Protein AF-V9PGL3-F1 (afdb_monomer_lite)

Secondary structure (DSSP, 8-state):
-EEEEEEESTTH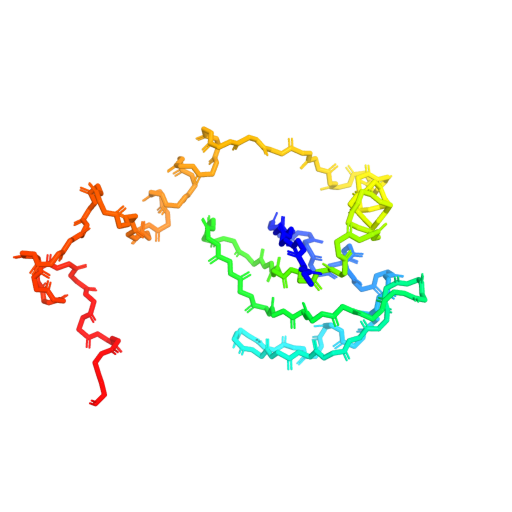HHHHHHH-GGGGGPPTT-EEEEEETTEEEEEES--SSSSSEEEEEEEGGGHHHHHHHHHHSTT-----HHHHHHHHHHTT---BTTTB-TTS-TTTTT-GGG--

Radius of gyration: 15.64 Å; chains: 1; bounding box: 37×30×43 Å

Organism: NCBI:txid1414560

InterPro domains:
  IPR006222 GCVT, N-terminal domain [PF01571] (2-116)
  IPR027266 Aminomethyltransferase superfamily [G3DSA:3.30.1360.120] (1-91)
  IPR028896 Aminomethyltransferase-like [PTHR43757] (2-115)

Foldseek 3Di:
DWDKDKQFDPCQQVLVCVQPVCSVVADAQDWDFDDRPNWTWIWHQDDQQLTTTIMIIGHPVCVVVSVVVSVVDPVDDDDDPVNSVVRNVVNLHDDEPPQDYPVADCVNSVNPVVDD

Sequence (116 aa):
DRALVALQGPRAEAVLCELWADVASMRFMDVAEADLHDVTCIISRSGYTGEDGFEISIPATSAVDVTQRLLEHPDVLAIGLGARDSLRLEAGLCLYGNDIDTGTTPVEAALEWAIQ

Structure (mmCIF, N/CA/C/O backbone):
data_AF-V9PGL3-F1
#
_entry.id   AF-V9PGL3-F1
#
loop_
_atom_site.group_PDB
_atom_site.id
_atom_site.type_symbol
_atom_site.label_atom_id
_atom_site.label_alt_id
_atom_site.label_comp_id
_atom_site.label_asym_id
_atom_site.label_entity_id
_atom_site.label_seq_id
_atom_site.pdbx_PDB_ins_code
_atom_site.Cartn_x
_atom_site.Cartn_y
_atom_site.Cartn_z
_atom_site.occupancy
_atom_site.B_iso_or_equiv
_atom_site.auth_seq_id
_atom_site.auth_comp_id
_atom_site.auth_asym_id
_atom_site.auth_atom_id
_atom_site.pdbx_PDB_model_num
ATOM 1 N N . ASP A 1 1 ? -1.780 -18.806 -1.010 1.00 88.88 1 ASP A N 1
ATOM 2 C CA . ASP A 1 1 ? -1.074 -17.797 -0.193 1.00 88.88 1 ASP A CA 1
ATOM 3 C C . ASP A 1 1 ? -0.605 -16.628 -1.041 1.00 88.88 1 ASP A C 1
ATOM 5 O O . ASP A 1 1 ? -0.254 -16.821 -2.205 1.00 88.88 1 ASP A O 1
ATOM 9 N N . ARG A 1 2 ? -0.640 -15.418 -0.477 1.00 97.38 2 ARG A N 1
ATOM 10 C CA . ARG A 1 2 ? -0.248 -14.164 -1.139 1.00 97.38 2 ARG A CA 1
ATOM 11 C C . ARG A 1 2 ? 0.638 -13.340 -0.203 1.00 97.38 2 ARG A C 1
ATOM 13 O O . ARG A 1 2 ? 0.500 -13.449 1.012 1.00 97.38 2 ARG A O 1
ATOM 20 N N . ALA A 1 3 ? 1.523 -12.532 -0.770 1.00 98.19 3 ALA A N 1
ATOM 21 C CA . ALA A 1 3 ? 2.251 -11.483 -0.066 1.00 98.19 3 ALA A CA 1
ATOM 22 C C . ALA A 1 3 ? 1.572 -10.128 -0.306 1.00 98.19 3 ALA A C 1
ATOM 24 O O . ALA A 1 3 ? 0.799 -9.985 -1.255 1.00 98.19 3 ALA A O 1
ATOM 25 N N . LEU A 1 4 ? 1.874 -9.142 0.538 1.00 98.06 4 LEU A N 1
ATOM 26 C CA . LEU A 1 4 ? 1.385 -7.775 0.393 1.00 98.06 4 LEU A CA 1
ATOM 27 C C . LEU A 1 4 ? 2.569 -6.811 0.352 1.00 98.06 4 LEU A C 1
ATOM 29 O O . LEU A 1 4 ? 3.426 -6.846 1.236 1.00 98.06 4 LEU A O 1
ATOM 33 N N . VAL A 1 5 ? 2.596 -5.958 -0.666 1.00 98.19 5 VAL A N 1
ATOM 34 C CA . VAL A 1 5 ? 3.568 -4.871 -0.820 1.00 98.19 5 VAL A CA 1
ATOM 35 C C . VAL A 1 5 ? 2.799 -3.567 -0.952 1.00 98.19 5 VAL A C 1
ATOM 37 O O . VAL A 1 5 ? 1.816 -3.509 -1.683 1.00 98.19 5 VAL A O 1
ATOM 40 N N . ALA A 1 6 ? 3.243 -2.526 -0.253 1.00 98.44 6 ALA A N 1
ATOM 41 C CA . ALA A 1 6 ? 2.675 -1.191 -0.376 1.00 98.44 6 ALA A CA 1
ATOM 42 C C . ALA A 1 6 ? 3.643 -0.295 -1.157 1.00 98.44 6 ALA A C 1
ATOM 44 O O . ALA A 1 6 ? 4.794 -0.131 -0.752 1.00 98.44 6 ALA A O 1
ATOM 45 N N . LEU A 1 7 ? 3.167 0.287 -2.257 1.00 98.50 7 LEU A N 1
ATOM 46 C CA . LEU A 1 7 ? 3.857 1.332 -3.011 1.00 98.50 7 LEU A CA 1
ATOM 47 C C . LEU A 1 7 ? 3.195 2.662 -2.655 1.00 98.50 7 LEU A C 1
ATOM 49 O O . LEU A 1 7 ? 2.023 2.860 -2.962 1.00 98.50 7 LEU A O 1
ATOM 53 N N . GLN A 1 8 ? 3.905 3.540 -1.951 1.00 98.56 8 GLN A N 1
ATOM 54 C CA . GLN A 1 8 ? 3.324 4.732 -1.327 1.00 98.56 8 GLN A CA 1
ATOM 55 C C . GLN A 1 8 ? 4.186 5.957 -1.625 1.00 98.56 8 GLN A C 1
ATOM 57 O O . GLN A 1 8 ? 5.414 5.869 -1.593 1.00 98.56 8 GLN A O 1
ATOM 62 N N . GLY A 1 9 ? 3.545 7.091 -1.891 1.00 98.25 9 GLY A N 1
ATOM 63 C CA . GLY A 1 9 ? 4.197 8.366 -2.166 1.00 98.25 9 GLY A CA 1
ATOM 64 C C . GLY A 1 9 ? 3.628 9.073 -3.400 1.00 98.25 9 GLY A C 1
ATOM 65 O O . GLY A 1 9 ? 2.961 8.456 -4.231 1.00 98.25 9 GLY A O 1
ATOM 66 N N . PRO A 1 10 ? 3.969 10.356 -3.603 1.00 97.69 10 PRO A N 1
ATOM 67 C CA . PRO A 1 10 ? 3.386 11.206 -4.652 1.00 97.69 10 PRO A CA 1
ATOM 68 C C . PRO A 1 10 ? 3.697 10.753 -6.089 1.00 97.69 10 PRO A C 1
ATOM 70 O O . PRO A 1 10 ? 3.150 11.289 -7.050 1.00 97.69 10 PRO A O 1
ATOM 73 N N . ARG A 1 11 ? 4.613 9.793 -6.254 1.00 98.25 11 ARG A N 1
ATOM 74 C CA . ARG A 1 11 ? 5.007 9.210 -7.544 1.00 98.25 11 ARG A CA 1
ATOM 75 C C . ARG A 1 11 ? 4.455 7.797 -7.752 1.00 98.25 11 ARG A C 1
ATOM 77 O O . ARG A 1 11 ? 4.654 7.248 -8.828 1.00 98.25 11 ARG A O 1
ATOM 84 N N . ALA A 1 12 ? 3.753 7.220 -6.772 1.00 98.38 12 ALA A N 1
ATOM 85 C CA . ALA A 1 12 ? 3.289 5.833 -6.812 1.00 98.38 12 ALA A CA 1
ATOM 86 C C . ALA A 1 12 ? 2.387 5.538 -8.021 1.00 98.38 12 ALA A C 1
ATOM 88 O O . ALA A 1 12 ? 2.575 4.515 -8.674 1.00 98.38 12 ALA A O 1
ATOM 89 N N . GLU A 1 13 ? 1.459 6.443 -8.361 1.00 98.31 13 GLU A N 1
ATOM 90 C CA . GLU A 1 13 ? 0.604 6.295 -9.549 1.00 98.31 13 GLU A CA 1
ATOM 91 C C . GLU A 1 13 ? 1.436 6.275 -10.831 1.00 98.31 13 GLU A C 1
ATOM 93 O O . GLU A 1 13 ? 1.250 5.391 -11.659 1.00 98.31 13 GLU A O 1
ATOM 98 N N . ALA A 1 14 ? 2.392 7.199 -10.973 1.00 97.81 14 ALA A N 1
ATOM 99 C CA . ALA A 1 14 ? 3.243 7.271 -12.157 1.00 97.81 14 ALA A CA 1
ATOM 100 C C . ALA A 1 14 ? 4.075 5.991 -12.329 1.00 97.81 14 ALA A C 1
ATOM 102 O O . ALA A 1 14 ? 4.110 5.441 -13.423 1.00 97.81 14 ALA A O 1
ATOM 103 N N . VAL A 1 15 ? 4.670 5.489 -11.242 1.00 97.88 15 VAL A N 1
ATOM 104 C CA . VAL A 1 15 ? 5.432 4.231 -11.238 1.00 97.88 15 VAL A CA 1
ATOM 105 C C . VAL A 1 15 ? 4.549 3.054 -11.644 1.00 97.88 15 VAL A C 1
ATOM 107 O O . VAL A 1 15 ? 4.919 2.265 -12.509 1.00 97.88 15 VAL A O 1
ATOM 110 N N . LEU A 1 16 ? 3.369 2.916 -11.031 1.00 96.88 16 LEU A N 1
ATOM 111 C CA . LEU A 1 16 ? 2.501 1.771 -11.294 1.00 96.88 16 LEU A CA 1
ATOM 112 C C . LEU A 1 16 ? 1.849 1.849 -12.685 1.00 96.88 16 LEU A C 1
ATOM 114 O O . LEU A 1 16 ? 1.628 0.807 -13.298 1.00 96.88 16 LEU A O 1
ATOM 118 N N . CYS A 1 17 ? 1.629 3.056 -13.223 1.00 96.62 17 CYS A N 1
ATOM 119 C CA . CYS A 1 17 ? 1.162 3.281 -14.596 1.00 96.62 17 CYS A CA 1
ATOM 120 C C . CYS A 1 17 ? 2.102 2.688 -15.650 1.00 96.62 17 CYS A C 1
ATOM 122 O O . CYS A 1 17 ? 1.630 2.270 -16.706 1.00 96.62 17 CYS A O 1
ATOM 124 N N . GLU A 1 18 ? 3.414 2.647 -15.390 1.00 95.44 18 GLU A N 1
ATOM 125 C CA . GLU A 1 18 ? 4.379 2.041 -16.318 1.00 95.44 18 GLU A CA 1
ATOM 126 C C . GLU A 1 18 ? 4.178 0.526 -16.455 1.00 95.44 18 GLU A C 1
ATOM 128 O O . GLU A 1 18 ? 4.497 -0.049 -17.495 1.00 95.44 18 GLU A O 1
ATOM 133 N N . LEU A 1 19 ? 3.613 -0.112 -15.425 1.00 93.44 19 LEU A N 1
ATOM 134 C CA . LEU A 1 19 ? 3.323 -1.546 -15.397 1.00 93.44 19 LEU A CA 1
ATOM 135 C C . LEU A 1 19 ? 1.881 -1.841 -15.826 1.00 93.44 19 LEU A C 1
ATOM 137 O O . LEU A 1 19 ? 1.625 -2.834 -16.503 1.00 93.44 19 LEU A O 1
ATOM 141 N N . TRP A 1 20 ? 0.942 -0.981 -15.428 1.00 95.69 20 TRP A N 1
ATOM 142 C CA . TRP A 1 20 ? -0.481 -1.119 -15.711 1.00 95.69 20 TRP A CA 1
ATOM 143 C C . TRP A 1 20 ? -1.164 0.254 -15.791 1.00 95.69 20 TRP A C 1
ATOM 145 O O . TRP A 1 20 ? -1.486 0.878 -14.782 1.00 95.69 20 TRP A O 1
ATOM 155 N N . ALA A 1 21 ? -1.411 0.723 -17.016 1.00 95.75 21 ALA A N 1
ATOM 156 C CA . ALA A 1 21 ? -1.886 2.083 -17.280 1.00 95.75 21 ALA A CA 1
ATOM 157 C C . ALA A 1 21 ? -3.289 2.398 -16.720 1.00 95.75 21 ALA A C 1
ATOM 159 O O . ALA A 1 21 ? -3.566 3.557 -16.407 1.00 95.75 21 ALA A O 1
ATOM 160 N N . ASP A 1 22 ? -4.172 1.402 -16.562 1.00 95.94 22 ASP A N 1
ATOM 161 C CA . ASP A 1 22 ? -5.542 1.652 -16.080 1.00 95.94 22 ASP A CA 1
ATOM 162 C C . ASP A 1 22 ? -5.582 2.067 -14.601 1.00 95.94 22 ASP A C 1
ATOM 164 O O . ASP A 1 22 ? -6.605 2.580 -14.135 1.00 95.94 22 ASP A O 1
ATOM 168 N N . VAL A 1 23 ? -4.466 1.933 -13.872 1.00 96.56 23 VAL A N 1
ATOM 169 C CA . VAL A 1 23 ? -4.336 2.396 -12.486 1.00 96.56 23 VAL A CA 1
ATOM 170 C C . VAL A 1 23 ? -4.665 3.888 -12.333 1.00 96.56 23 VAL A C 1
ATOM 172 O O . VAL A 1 23 ? -5.240 4.287 -11.322 1.00 96.56 23 VAL A O 1
ATOM 175 N N . ALA A 1 24 ? -4.407 4.705 -13.363 1.00 96.75 24 ALA A N 1
ATOM 176 C CA . ALA A 1 24 ? -4.732 6.135 -13.373 1.00 96.75 24 ALA A CA 1
ATOM 177 C C . ALA A 1 24 ? -6.243 6.420 -13.253 1.00 96.75 24 ALA A C 1
ATOM 179 O O . ALA A 1 24 ? -6.647 7.521 -12.882 1.00 96.75 24 ALA A O 1
ATOM 180 N N . SER A 1 25 ? -7.094 5.442 -13.582 1.00 97.44 25 SER A N 1
ATOM 181 C CA . SER A 1 25 ? -8.551 5.563 -13.464 1.00 97.44 25 SER A CA 1
ATOM 182 C C . SER A 1 25 ? -9.090 5.168 -12.086 1.00 97.44 25 SER A C 1
ATOM 184 O O . SER A 1 25 ? -10.237 5.490 -11.766 1.00 97.44 25 SER A O 1
ATOM 186 N N . MET A 1 26 ? -8.277 4.498 -11.260 1.00 98.38 26 MET A N 1
ATOM 187 C CA . MET A 1 26 ? -8.676 4.085 -9.919 1.00 98.38 26 MET A CA 1
ATOM 188 C C . MET A 1 26 ? -8.806 5.297 -9.007 1.00 98.38 26 MET A C 1
ATOM 190 O O . MET A 1 26 ? -7.912 6.136 -8.921 1.00 98.38 26 MET A O 1
ATOM 194 N N . ARG A 1 27 ? -9.894 5.365 -8.254 1.00 98.12 27 ARG A N 1
ATOM 195 C CA . ARG A 1 27 ? -10.091 6.333 -7.175 1.00 98.12 27 ARG A CA 1
ATOM 196 C C . ARG A 1 27 ? -9.698 5.696 -5.847 1.00 98.12 27 ARG A C 1
ATOM 198 O O . ARG A 1 27 ? -9.519 4.484 -5.755 1.00 98.12 27 ARG A O 1
ATOM 205 N N . PHE A 1 28 ? -9.571 6.518 -4.809 1.00 97.38 28 PHE A N 1
ATOM 206 C CA . PHE A 1 28 ? -9.327 6.026 -3.454 1.00 97.38 28 PHE A CA 1
ATOM 207 C C . PHE A 1 28 ? -10.343 4.936 -3.075 1.00 97.38 28 PHE A C 1
ATOM 209 O O . PHE A 1 28 ? -11.545 5.121 -3.276 1.00 97.38 28 PHE A O 1
ATOM 216 N N . MET A 1 29 ? -9.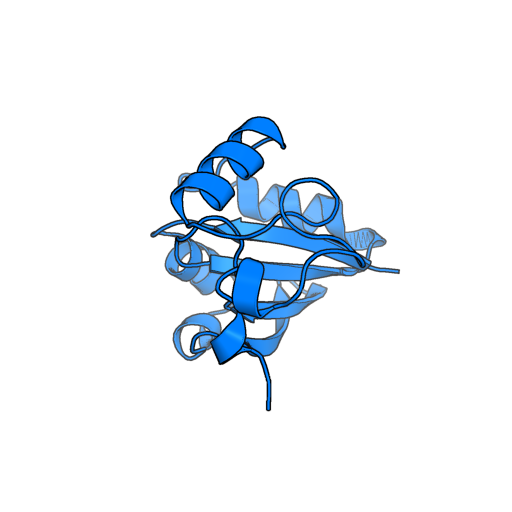842 3.823 -2.533 1.00 96.50 29 MET A N 1
ATOM 217 C CA . MET A 1 29 ? -10.587 2.607 -2.172 1.00 96.50 29 MET A CA 1
ATOM 218 C C . MET A 1 29 ? -11.155 1.778 -3.338 1.00 96.50 29 MET A C 1
ATOM 220 O O . MET A 1 29 ? -11.823 0.774 -3.082 1.00 96.50 29 MET A O 1
ATOM 224 N N . ASP A 1 30 ? -10.869 2.117 -4.600 1.00 98.56 30 ASP A N 1
ATOM 225 C CA . ASP A 1 30 ? -11.131 1.194 -5.708 1.00 98.56 30 ASP A CA 1
ATOM 226 C C . ASP A 1 30 ? -10.163 -0.008 -5.630 1.00 98.56 30 ASP A C 1
ATOM 228 O O . ASP A 1 30 ? -9.019 0.103 -5.169 1.00 98.56 30 ASP A O 1
ATOM 232 N N . VAL A 1 31 ? -10.632 -1.168 -6.099 1.00 98.50 31 VAL A N 1
ATOM 233 C CA . VAL A 1 31 ? -9.876 -2.426 -6.158 1.00 98.50 31 VAL A CA 1
ATOM 234 C C . VAL A 1 31 ? -9.994 -3.009 -7.558 1.00 98.50 31 VAL A C 1
ATOM 236 O O . VAL A 1 31 ? -11.086 -3.036 -8.127 1.00 98.50 31 VAL A O 1
AT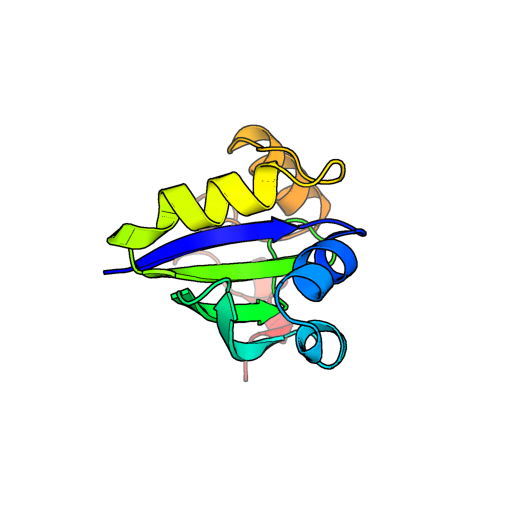OM 239 N N . ALA A 1 32 ? -8.886 -3.506 -8.095 1.00 98.31 32 ALA A N 1
ATOM 240 C CA . ALA A 1 32 ? -8.833 -4.154 -9.394 1.00 98.31 32 ALA A CA 1
ATOM 241 C C . ALA A 1 32 ? -7.947 -5.402 -9.355 1.00 98.31 32 ALA A C 1
ATOM 243 O O . ALA A 1 32 ? -6.981 -5.480 -8.597 1.00 98.31 32 ALA A O 1
ATOM 244 N N . GLU A 1 33 ? -8.278 -6.374 -10.198 1.00 98.25 33 GLU A N 1
ATOM 245 C CA . GLU A 1 33 ? -7.364 -7.452 -10.561 1.00 98.25 33 GLU A CA 1
ATOM 246 C C . GLU A 1 33 ? -6.662 -7.058 -11.862 1.00 98.25 33 GLU A C 1
ATOM 248 O O . GLU A 1 33 ? -7.322 -6.648 -12.818 1.00 98.25 33 GLU A O 1
ATOM 253 N N . ALA A 1 34 ? -5.334 -7.136 -11.880 1.00 96.88 34 ALA A N 1
ATOM 254 C CA . ALA A 1 34 ? -4.522 -6.748 -13.026 1.00 96.88 34 ALA A CA 1
ATOM 255 C C . ALA A 1 34 ? -3.230 -7.564 -13.089 1.00 96.88 34 ALA A C 1
ATOM 257 O O . ALA A 1 34 ? -2.680 -7.967 -12.060 1.00 96.88 34 ALA A O 1
ATOM 258 N N . ASP A 1 35 ? -2.723 -7.771 -14.300 1.00 96.19 35 ASP A N 1
ATOM 259 C CA . ASP A 1 35 ? -1.455 -8.458 -14.514 1.00 96.19 35 ASP A CA 1
ATOM 260 C C . ASP A 1 35 ? -0.295 -7.459 -14.472 1.00 96.19 35 ASP A C 1
ATOM 262 O O . ASP A 1 35 ? -0.200 -6.554 -15.299 1.00 96.19 35 ASP A O 1
ATOM 266 N N . LEU A 1 36 ? 0.622 -7.654 -13.523 1.00 94.88 36 LEU A N 1
ATOM 267 C CA . LEU A 1 36 ? 1.906 -6.955 -13.484 1.00 94.88 36 LEU A CA 1
ATOM 268 C C . LEU A 1 36 ? 2.970 -7.892 -14.061 1.00 94.88 36 LEU A C 1
ATOM 270 O O . LEU A 1 36 ? 3.428 -8.798 -13.367 1.00 94.88 36 LEU A O 1
ATOM 274 N N . HIS A 1 37 ? 3.337 -7.699 -15.333 1.00 84.38 37 HIS A N 1
ATOM 275 C CA . HIS A 1 37 ? 4.280 -8.566 -16.062 1.00 84.38 37 HIS A CA 1
ATOM 276 C C . HIS A 1 37 ? 3.951 -10.065 -15.920 1.00 84.38 37 HIS A C 1
ATOM 278 O O . HIS A 1 37 ? 4.733 -10.833 -15.361 1.00 84.38 37 HIS A O 1
ATOM 284 N N . ASP A 1 38 ? 2.766 -10.459 -16.396 1.00 91.88 38 ASP A N 1
ATOM 285 C CA . ASP A 1 38 ? 2.238 -11.836 -16.374 1.00 91.88 38 ASP A CA 1
ATOM 286 C C . ASP A 1 38 ? 1.914 -12.402 -14.975 1.00 91.88 38 ASP A C 1
ATOM 288 O O . ASP A 1 38 ? 1.614 -13.589 -14.826 1.00 91.88 38 ASP A O 1
ATOM 292 N N . VAL A 1 39 ? 1.948 -11.567 -13.930 1.00 97.38 39 VAL A N 1
ATOM 293 C CA . VAL A 1 39 ? 1.559 -11.951 -12.568 1.00 97.38 39 VAL A CA 1
ATOM 294 C C . VAL A 1 39 ? 0.245 -11.281 -12.186 1.00 97.38 39 VAL A C 1
ATOM 296 O O . VAL A 1 39 ? 0.212 -10.083 -11.905 1.00 97.38 39 VAL A O 1
ATOM 299 N N . THR A 1 40 ? -0.818 -12.076 -12.074 1.00 97.88 40 THR A N 1
ATOM 300 C CA . THR A 1 40 ? -2.138 -11.603 -11.640 1.00 97.88 40 THR A CA 1
ATOM 301 C C . THR A 1 40 ? -2.123 -11.146 -10.177 1.00 97.88 40 THR A C 1
ATOM 303 O O . THR A 1 40 ? -2.043 -11.934 -9.216 1.00 97.88 40 THR A O 1
ATOM 306 N N . CYS A 1 41 ? -2.195 -9.831 -10.007 1.00 98.31 41 CYS A N 1
ATOM 307 C CA . CYS A 1 41 ? -2.181 -9.120 -8.740 1.00 98.31 41 CYS A CA 1
ATOM 308 C C . CYS A 1 41 ? -3.569 -8.558 -8.420 1.00 98.31 41 CYS A C 1
ATOM 310 O O . CYS A 1 41 ? -4.355 -8.263 -9.314 1.00 98.31 41 CYS A O 1
ATOM 312 N N . ILE A 1 42 ? -3.853 -8.388 -7.129 1.00 98.50 42 ILE A N 1
ATOM 313 C CA . ILE A 1 42 ? -5.005 -7.601 -6.676 1.00 98.50 42 ILE A CA 1
ATOM 314 C C . ILE A 1 42 ? -4.431 -6.291 -6.163 1.00 98.50 42 ILE A C 1
ATOM 316 O O . ILE A 1 42 ? -3.575 -6.308 -5.278 1.00 98.50 42 ILE A O 1
ATOM 320 N N . ILE A 1 43 ? -4.872 -5.185 -6.743 1.00 98.56 43 ILE A N 1
ATOM 321 C CA . ILE A 1 43 ? -4.358 -3.845 -6.490 1.00 98.56 43 ILE A CA 1
ATOM 322 C C . ILE A 1 43 ? -5.492 -3.024 -5.890 1.00 98.56 43 ILE A C 1
ATOM 324 O O . ILE A 1 43 ? -6.580 -2.963 -6.463 1.00 98.56 43 ILE A O 1
ATOM 328 N N . SER A 1 44 ? -5.246 -2.380 -4.754 1.00 98.56 44 SER A N 1
ATOM 329 C CA . SER A 1 44 ? -6.152 -1.392 -4.168 1.00 98.56 44 SER A CA 1
ATOM 330 C C . SER A 1 44 ? -5.467 -0.037 -4.087 1.00 98.56 44 SER A C 1
ATOM 332 O O . SER A 1 44 ? -4.300 0.035 -3.707 1.00 98.56 44 SER A O 1
ATOM 334 N N . ARG A 1 45 ? -6.182 1.048 -4.415 1.00 98.62 45 ARG A N 1
ATOM 335 C CA . ARG A 1 45 ? -5.689 2.418 -4.185 1.00 98.62 45 ARG A CA 1
ATOM 336 C C . ARG A 1 45 ? -5.970 2.808 -2.735 1.00 98.62 45 ARG A C 1
ATOM 338 O O . ARG A 1 45 ? -6.957 3.476 -2.425 1.00 98.62 45 ARG A O 1
ATOM 345 N N . SER A 1 46 ? -5.137 2.277 -1.851 1.00 97.94 46 SER A N 1
ATOM 346 C CA . SER A 1 46 ? -5.183 2.426 -0.398 1.00 97.94 46 SER A CA 1
ATOM 347 C C . SER A 1 46 ? -3.769 2.583 0.159 1.00 97.94 46 SER A C 1
ATOM 349 O O . SER A 1 46 ? -2.766 2.383 -0.536 1.00 97.94 46 SER A O 1
ATOM 351 N N . GLY A 1 47 ? -3.676 2.965 1.430 1.00 96.81 47 GLY A N 1
ATOM 352 C CA . GLY A 1 47 ? -2.390 3.283 2.016 1.00 96.81 47 GLY A CA 1
ATOM 353 C C . GLY A 1 47 ? -2.394 3.453 3.522 1.00 96.81 47 GLY A C 1
ATOM 354 O O . GLY A 1 47 ? -3.441 3.533 4.162 1.00 96.81 47 GLY A O 1
ATOM 355 N N . TYR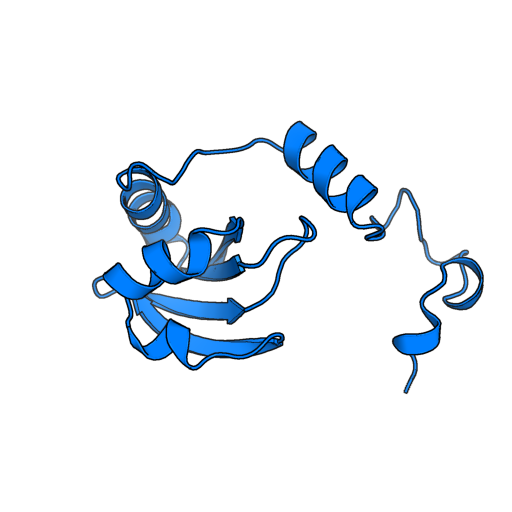 A 1 48 ? -1.185 3.510 4.079 1.00 97.62 48 TYR A N 1
ATOM 356 C CA . TYR A 1 48 ? -0.959 3.657 5.519 1.00 97.62 48 TYR A CA 1
ATOM 357 C C . TYR A 1 48 ? 0.164 4.655 5.834 1.00 97.62 48 TYR A C 1
ATOM 359 O O . TYR A 1 48 ? 0.854 4.528 6.840 1.00 97.62 48 TYR A O 1
ATOM 367 N N . THR A 1 49 ? 0.388 5.625 4.945 1.00 98.00 49 THR A N 1
ATOM 368 C CA . THR A 1 49 ? 1.424 6.662 5.102 1.00 98.00 49 THR A CA 1
ATOM 369 C C . THR A 1 49 ? 0.882 8.088 5.028 1.00 98.00 49 THR A C 1
ATOM 371 O O . THR A 1 49 ? 1.653 9.020 5.204 1.00 98.00 49 THR A O 1
ATOM 374 N N . GLY A 1 50 ? -0.411 8.272 4.734 1.00 96.00 50 GLY A N 1
ATOM 375 C CA . GLY A 1 50 ? -1.012 9.589 4.469 1.00 96.00 50 GLY A CA 1
ATOM 376 C C . GLY A 1 50 ? -0.760 10.137 3.059 1.00 96.00 50 GLY A C 1
ATOM 377 O O . GLY A 1 50 ? -1.346 11.149 2.688 1.00 96.00 50 GLY A O 1
ATOM 378 N N . GLU A 1 51 ? 0.062 9.452 2.268 1.00 97.81 51 GLU A N 1
ATOM 379 C CA . GLU A 1 51 ? 0.308 9.761 0.860 1.00 97.81 51 GLU A CA 1
ATOM 380 C C . GLU A 1 51 ? -0.623 8.946 -0.047 1.00 97.81 51 GLU A C 1
ATOM 382 O O . GLU A 1 51 ? -1.222 7.955 0.379 1.00 97.81 51 GLU A O 1
ATOM 387 N N . ASP A 1 52 ? -0.708 9.334 -1.321 1.00 98.06 52 ASP A N 1
ATOM 388 C CA . ASP A 1 52 ? -1.295 8.470 -2.347 1.00 98.06 52 ASP A CA 1
ATOM 389 C C . ASP A 1 52 ? -0.472 7.183 -2.518 1.00 98.06 52 ASP A C 1
ATOM 391 O O . ASP A 1 52 ? 0.725 7.125 -2.209 1.00 98.06 52 ASP A O 1
ATOM 395 N N . GLY A 1 53 ? -1.113 6.136 -3.025 1.00 98.25 53 GLY A N 1
ATOM 396 C CA . GLY A 1 53 ? -0.449 4.867 -3.240 1.00 98.25 53 GLY A CA 1
ATOM 397 C C . GLY A 1 53 ? -1.384 3.681 -3.361 1.00 98.25 53 GLY A C 1
ATOM 398 O O . GLY A 1 53 ? -2.609 3.801 -3.423 1.00 98.25 53 GLY A O 1
ATOM 399 N N . PHE A 1 54 ? -0.748 2.515 -3.416 1.00 98.69 54 PHE A N 1
ATOM 400 C CA . PHE A 1 54 ? -1.396 1.248 -3.685 1.00 98.69 54 PHE A CA 1
ATOM 401 C C . PHE A 1 54 ? -0.903 0.158 -2.747 1.00 98.69 54 PHE A C 1
ATOM 403 O O . PHE A 1 54 ? 0.286 0.088 -2.415 1.00 98.69 54 PHE A O 1
ATOM 410 N N . GLU A 1 55 ? -1.810 -0.741 -2.387 1.00 98.56 55 GLU A N 1
ATOM 411 C CA . GLU A 1 55 ? -1.475 -2.034 -1.813 1.00 98.56 55 GLU A CA 1
ATOM 412 C C . GLU A 1 55 ? -1.637 -3.107 -2.890 1.00 98.56 55 GLU A C 1
ATOM 414 O O . GLU A 1 55 ? -2.663 -3.207 -3.563 1.00 98.56 55 GLU A O 1
ATOM 419 N N . ILE A 1 56 ? -0.584 -3.896 -3.078 1.00 98.50 56 ILE A N 1
ATOM 420 C CA . ILE A 1 56 ? -0.461 -4.881 -4.146 1.00 98.50 56 ILE A CA 1
ATOM 421 C C . ILE A 1 56 ? -0.378 -6.249 -3.482 1.00 98.50 56 ILE A C 1
ATOM 423 O O . ILE A 1 56 ? 0.634 -6.625 -2.883 1.00 98.50 56 ILE A O 1
ATOM 427 N N . SER A 1 57 ? -1.468 -7.002 -3.568 1.00 98.56 57 SER A N 1
ATOM 428 C CA . SER A 1 57 ? -1.496 -8.401 -3.173 1.00 98.56 57 SER A CA 1
ATOM 429 C C . SER A 1 57 ? -0.928 -9.239 -4.312 1.00 98.56 57 SER A C 1
ATOM 431 O O . SER A 1 57 ? -1.471 -9.220 -5.417 1.00 98.56 57 SER A O 1
ATOM 433 N N . ILE A 1 58 ? 0.123 -10.012 -4.049 1.00 98.56 58 ILE A N 1
ATOM 434 C CA . ILE A 1 58 ? 0.915 -10.732 -5.060 1.00 98.56 58 ILE A CA 1
ATOM 435 C C . ILE A 1 58 ? 0.906 -12.230 -4.723 1.00 98.56 58 ILE A C 1
ATOM 437 O O . ILE A 1 58 ? 1.043 -12.573 -3.545 1.00 98.56 58 ILE A O 1
ATOM 441 N N . PRO A 1 59 ? 0.776 -13.161 -5.691 1.00 98.38 59 PRO A N 1
ATOM 442 C CA . PRO A 1 59 ? 1.003 -14.581 -5.428 1.00 98.38 59 PRO A CA 1
ATOM 443 C C . PRO A 1 59 ? 2.360 -14.790 -4.745 1.00 98.38 59 PRO A C 1
ATOM 445 O O . PRO A 1 59 ? 3.369 -14.253 -5.197 1.00 98.38 59 PRO A O 1
ATOM 448 N N . ALA A 1 60 ? 2.407 -15.558 -3.652 1.00 98.00 60 ALA A N 1
ATOM 449 C CA . ALA A 1 60 ? 3.611 -15.639 -2.814 1.00 98.00 60 ALA A CA 1
ATOM 450 C C . ALA A 1 60 ? 4.871 -16.082 -3.588 1.00 98.00 60 ALA A C 1
ATOM 452 O O . ALA A 1 60 ? 5.970 -15.614 -3.303 1.00 98.00 60 ALA A O 1
ATOM 453 N N . THR A 1 61 ? 4.706 -16.929 -4.609 1.00 97.81 61 THR A N 1
ATOM 454 C CA . THR A 1 61 ? 5.783 -17.406 -5.493 1.00 97.81 61 THR A CA 1
ATOM 455 C C . THR A 1 61 ? 6.411 -16.311 -6.356 1.00 97.81 61 THR A C 1
ATOM 457 O O . THR A 1 61 ? 7.546 -16.472 -6.789 1.00 97.81 61 THR A O 1
ATOM 460 N N . SER A 1 62 ? 5.694 -15.211 -6.589 1.00 97.94 62 SER A N 1
ATOM 461 C CA . SER A 1 62 ? 6.115 -14.098 -7.449 1.00 97.94 62 SER A CA 1
ATOM 462 C C . SER A 1 62 ? 6.412 -12.819 -6.660 1.00 97.94 62 SER A C 1
ATOM 464 O O . SER A 1 62 ? 6.798 -11.812 -7.243 1.00 97.94 62 SER A O 1
ATOM 466 N N . ALA A 1 63 ? 6.249 -12.841 -5.332 1.00 97.38 63 ALA A N 1
ATOM 467 C CA . ALA A 1 63 ? 6.365 -11.658 -4.482 1.00 97.38 63 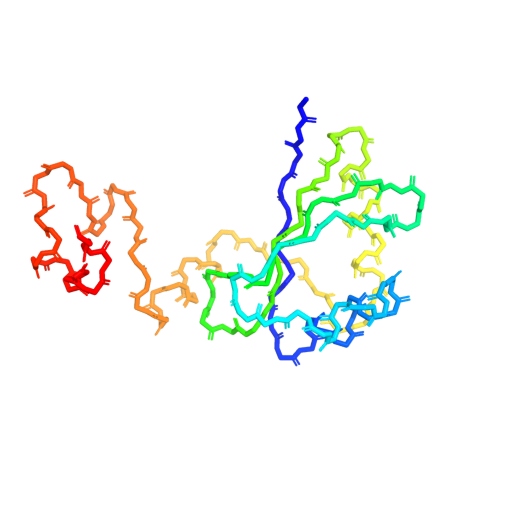ALA A CA 1
ATOM 468 C C . ALA A 1 63 ? 7.737 -10.977 -4.584 1.00 97.38 63 ALA A C 1
ATOM 470 O O . ALA A 1 63 ? 7.807 -9.762 -4.747 1.00 97.38 63 ALA A O 1
ATOM 471 N N . VAL A 1 64 ? 8.822 -11.755 -4.521 1.00 97.25 64 VAL A N 1
ATOM 472 C CA . VAL A 1 64 ? 10.192 -11.222 -4.611 1.00 97.25 64 VAL A CA 1
ATOM 473 C C . VAL A 1 64 ? 10.439 -10.582 -5.975 1.00 97.25 64 VAL A C 1
ATOM 475 O O . VAL A 1 64 ? 10.917 -9.455 -6.029 1.00 97.25 64 VAL A O 1
ATOM 478 N N . ASP A 1 65 ? 10.058 -11.270 -7.049 1.00 96.50 65 ASP A N 1
ATOM 479 C CA . ASP A 1 65 ? 10.266 -10.829 -8.431 1.00 96.50 65 ASP A CA 1
ATOM 480 C C . ASP A 1 65 ? 9.509 -9.523 -8.732 1.00 96.50 65 ASP A C 1
ATOM 482 O O . ASP A 1 65 ? 10.108 -8.537 -9.158 1.00 96.50 65 ASP A O 1
ATOM 486 N N . VAL A 1 66 ? 8.214 -9.460 -8.400 1.00 96.44 66 VAL A N 1
ATOM 487 C CA . VAL A 1 66 ? 7.402 -8.239 -8.571 1.00 96.44 66 VAL A CA 1
ATOM 488 C C . VAL A 1 66 ? 7.947 -7.080 -7.726 1.00 96.44 66 VAL A C 1
ATOM 490 O O . VAL A 1 66 ? 8.033 -5.954 -8.210 1.00 96.44 66 VAL A O 1
ATOM 493 N N . THR A 1 67 ? 8.367 -7.340 -6.483 1.00 97.25 67 THR A N 1
ATOM 494 C CA . THR A 1 67 ? 8.928 -6.294 -5.607 1.00 97.25 67 THR A CA 1
ATOM 495 C C . THR A 1 67 ? 10.258 -5.762 -6.138 1.00 97.25 67 THR A C 1
ATOM 497 O O . THR A 1 67 ? 10.499 -4.559 -6.094 1.00 97.25 67 THR A O 1
ATOM 500 N N . GLN A 1 68 ? 11.127 -6.640 -6.643 1.00 96.75 68 GLN A N 1
ATOM 501 C CA . GLN A 1 68 ? 12.412 -6.239 -7.215 1.00 96.75 68 GLN A CA 1
ATOM 502 C C . GLN A 1 68 ? 12.226 -5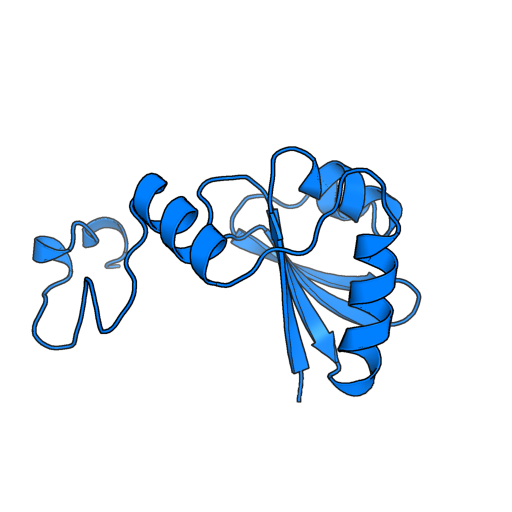.364 -8.452 1.00 96.75 68 GLN A C 1
ATOM 504 O O . GLN A 1 68 ? 12.884 -4.334 -8.536 1.00 96.75 68 GLN A O 1
ATOM 509 N N . ARG A 1 69 ? 11.278 -5.694 -9.338 1.00 94.38 69 ARG A N 1
ATOM 510 C CA . ARG A 1 69 ? 10.947 -4.842 -10.493 1.00 94.38 69 ARG A CA 1
ATOM 511 C C . ARG A 1 69 ? 10.476 -3.450 -10.085 1.00 94.38 69 ARG A C 1
ATOM 513 O O . ARG A 1 69 ? 10.905 -2.466 -10.670 1.00 94.38 69 ARG A O 1
ATOM 520 N N . LEU A 1 70 ? 9.642 -3.343 -9.049 1.00 96.38 70 LEU A N 1
ATOM 521 C CA . LEU A 1 70 ? 9.247 -2.032 -8.520 1.00 96.38 70 LEU A CA 1
ATOM 522 C C . LEU A 1 70 ? 10.463 -1.234 -8.024 1.00 96.38 70 LEU A C 1
ATOM 524 O O . LEU A 1 70 ? 10.550 -0.038 -8.273 1.00 96.38 70 LEU A O 1
ATOM 528 N N . LEU A 1 71 ? 11.415 -1.896 -7.359 1.00 97.50 71 LEU A N 1
ATOM 529 C CA . LEU A 1 71 ? 12.644 -1.277 -6.848 1.00 97.50 71 LEU A CA 1
ATOM 530 C C . LEU A 1 71 ? 13.656 -0.888 -7.940 1.00 97.50 71 LEU A C 1
ATOM 532 O O . LEU A 1 71 ? 14.602 -0.162 -7.642 1.00 97.50 71 LEU A O 1
ATOM 536 N N . GLU A 1 72 ? 13.493 -1.355 -9.180 1.00 96.38 72 GLU A N 1
ATOM 537 C CA . GLU A 1 72 ? 14.324 -0.921 -10.312 1.00 96.38 72 GLU A CA 1
ATOM 538 C C . GLU A 1 72 ? 13.972 0.502 -10.772 1.00 96.38 72 GLU A C 1
ATOM 540 O O . GLU A 1 72 ? 14.804 1.174 -11.388 1.00 96.38 72 GLU A O 1
ATOM 545 N N . HIS A 1 73 ? 12.767 0.989 -10.455 1.00 97.56 73 HIS A N 1
ATOM 546 C CA . HIS A 1 73 ? 12.348 2.339 -10.807 1.00 97.56 73 HIS A CA 1
ATOM 547 C C . HIS A 1 73 ? 13.050 3.386 -9.910 1.00 97.56 73 HIS A C 1
ATOM 549 O O . HIS A 1 73 ? 13.016 3.266 -8.684 1.00 97.56 73 HIS A O 1
ATOM 555 N N . PRO A 1 74 ? 13.641 4.465 -10.469 1.00 97.69 74 PRO A N 1
ATOM 556 C CA . PRO A 1 74 ? 14.468 5.421 -9.715 1.00 97.69 74 PRO A CA 1
ATOM 557 C C . PRO A 1 74 ? 13.723 6.195 -8.614 1.00 97.69 74 PRO A C 1
ATOM 559 O O . PRO A 1 74 ? 14.350 6.643 -7.656 1.00 97.69 74 PRO A O 1
ATOM 562 N N . ASP A 1 75 ? 12.402 6.348 -8.739 1.00 97.81 75 ASP A N 1
ATOM 563 C CA . ASP A 1 75 ? 11.544 6.985 -7.723 1.00 97.81 75 ASP A CA 1
ATOM 564 C C . ASP A 1 75 ? 11.145 6.034 -6.567 1.00 97.81 75 ASP A C 1
ATOM 566 O O . ASP A 1 75 ? 10.400 6.442 -5.676 1.00 97.81 75 ASP A O 1
ATOM 570 N N . VAL A 1 76 ? 11.593 4.770 -6.564 1.00 98.31 76 VAL A N 1
ATOM 571 C CA . VAL A 1 76 ? 11.176 3.757 -5.580 1.00 98.31 76 VAL A CA 1
ATOM 572 C C . VAL A 1 76 ? 12.339 3.360 -4.680 1.00 98.31 76 VAL A C 1
ATOM 574 O O . VAL A 1 76 ? 13.425 3.010 -5.132 1.00 98.31 76 VAL A O 1
ATOM 577 N N . LEU A 1 77 ? 12.093 3.365 -3.369 1.00 98.00 77 LEU A N 1
ATOM 578 C CA . LEU A 1 77 ? 13.037 2.902 -2.356 1.00 98.00 77 LEU A CA 1
ATOM 579 C C . LEU A 1 77 ? 12.337 1.964 -1.374 1.00 98.00 77 LEU A C 1
ATOM 581 O O . LEU A 1 77 ? 11.180 2.170 -1.008 1.00 98.00 77 LEU A O 1
ATOM 585 N N . ALA A 1 78 ? 13.062 0.950 -0.902 1.00 97.88 78 ALA A N 1
ATOM 586 C CA . ALA A 1 78 ? 12.579 0.090 0.169 1.00 97.88 78 ALA A CA 1
ATOM 587 C C . ALA A 1 78 ? 12.622 0.837 1.509 1.00 97.88 78 ALA A C 1
ATOM 589 O O . ALA A 1 78 ? 13.651 1.409 1.878 1.00 97.88 78 ALA A O 1
ATOM 590 N N . ILE A 1 79 ? 11.528 0.773 2.269 1.00 97.25 79 ILE A N 1
ATOM 591 C CA . ILE A 1 79 ? 11.450 1.322 3.625 1.00 97.25 79 ILE A CA 1
ATOM 592 C C . ILE A 1 79 ? 11.165 0.222 4.648 1.00 97.25 79 ILE A C 1
ATOM 594 O O . ILE A 1 79 ? 10.509 -0.778 4.359 1.00 97.25 79 ILE A O 1
ATOM 598 N N . GLY A 1 80 ? 11.678 0.411 5.862 1.00 97.19 80 GLY A N 1
ATOM 599 C CA . GLY A 1 80 ? 11.432 -0.483 6.990 1.00 97.19 80 GLY A CA 1
ATOM 600 C C . GLY A 1 80 ? 10.246 -0.051 7.855 1.00 97.19 80 GLY A C 1
ATOM 601 O O . GLY A 1 80 ? 9.625 0.992 7.647 1.00 97.19 80 GLY A O 1
ATOM 602 N N . LEU A 1 81 ? 9.986 -0.836 8.902 1.00 97.38 81 LEU A N 1
ATOM 603 C CA . LEU A 1 81 ? 8.872 -0.607 9.828 1.00 97.38 81 LEU A CA 1
ATOM 604 C C . LEU A 1 81 ? 8.974 0.713 10.607 1.00 97.38 81 LEU A C 1
ATOM 606 O O . LEU A 1 81 ? 7.947 1.314 10.888 1.00 97.38 81 LEU A O 1
ATOM 610 N N . GLY A 1 82 ? 10.185 1.193 10.913 1.00 97.88 82 GLY A N 1
ATOM 611 C CA . GLY A 1 82 ? 10.361 2.465 11.627 1.00 97.88 82 GLY A CA 1
ATOM 612 C C . GLY A 1 82 ? 9.860 3.675 10.832 1.00 97.88 82 GLY A C 1
ATOM 613 O O . GLY A 1 82 ? 9.180 4.533 11.380 1.00 97.88 82 GLY A O 1
ATOM 614 N N . ALA A 1 83 ? 10.128 3.712 9.522 1.00 97.56 83 ALA A N 1
ATOM 615 C CA . ALA A 1 83 ? 9.601 4.762 8.650 1.00 97.56 83 ALA A CA 1
ATOM 616 C C . ALA A 1 83 ? 8.073 4.664 8.524 1.00 97.56 83 ALA A C 1
ATOM 618 O O . ALA A 1 83 ? 7.383 5.674 8.624 1.00 97.56 83 ALA A O 1
ATOM 619 N N . ARG A 1 84 ? 7.540 3.442 8.376 1.00 98.00 84 ARG A N 1
ATOM 620 C CA . ARG A 1 84 ? 6.090 3.201 8.343 1.00 98.00 84 ARG A CA 1
ATOM 621 C C . ARG A 1 84 ? 5.396 3.702 9.613 1.00 98.00 84 ARG A C 1
ATOM 623 O O . ARG A 1 84 ? 4.350 4.330 9.504 1.00 98.00 84 ARG A O 1
ATOM 630 N N . ASP A 1 85 ? 5.954 3.421 10.791 1.00 98.00 85 ASP A N 1
ATOM 631 C CA . ASP A 1 85 ? 5.363 3.847 12.066 1.00 98.00 85 ASP A CA 1
ATOM 632 C C . ASP A 1 85 ? 5.381 5.373 12.238 1.00 98.00 85 ASP A C 1
ATOM 634 O O . ASP A 1 85 ? 4.410 5.940 12.729 1.00 98.00 85 ASP A O 1
ATOM 638 N N . SER A 1 86 ? 6.426 6.052 11.753 1.00 97.81 86 SER A N 1
ATOM 639 C CA . SER A 1 86 ? 6.459 7.520 11.725 1.00 97.81 86 SER A CA 1
ATOM 640 C C . SER A 1 86 ? 5.372 8.090 10.807 1.00 97.81 86 SER A C 1
ATOM 642 O O . SER A 1 86 ? 4.566 8.907 11.240 1.00 97.81 86 SER A O 1
ATOM 644 N N . LEU A 1 87 ? 5.303 7.618 9.558 1.00 98.19 87 LEU A N 1
ATOM 645 C CA . LEU A 1 87 ? 4.392 8.163 8.544 1.00 98.19 87 LEU A CA 1
ATOM 646 C C . LEU A 1 87 ? 2.918 7.948 8.903 1.00 98.19 87 LEU A C 1
ATOM 648 O O . LEU A 1 87 ? 2.104 8.859 8.785 1.00 98.19 87 LEU A O 1
ATOM 652 N N . ARG A 1 88 ? 2.556 6.751 9.382 1.00 98.06 88 ARG A N 1
ATOM 653 C CA . ARG A 1 88 ? 1.172 6.470 9.797 1.00 98.06 88 ARG A CA 1
ATOM 654 C C . ARG A 1 88 ? 0.744 7.349 10.971 1.00 98.06 88 ARG A C 1
ATOM 656 O O . ARG A 1 88 ? -0.417 7.740 11.039 1.00 98.06 88 ARG A O 1
ATOM 663 N N . LEU A 1 89 ? 1.670 7.646 11.888 1.00 97.38 89 LEU A N 1
ATOM 664 C CA . LEU A 1 89 ? 1.407 8.491 13.048 1.00 97.38 89 LEU A CA 1
ATOM 665 C C . LEU A 1 89 ? 1.200 9.946 12.615 1.00 97.38 89 LEU A C 1
ATOM 667 O O . LEU A 1 89 ? 0.243 10.577 13.053 1.00 97.38 89 LEU A O 1
ATOM 671 N N . GLU A 1 90 ? 2.045 10.454 11.715 1.00 97.75 90 GLU A N 1
ATOM 672 C CA . GLU A 1 90 ? 1.888 11.783 11.105 1.00 97.75 90 GLU A CA 1
ATOM 673 C C . GLU A 1 90 ? 0.562 11.911 10.337 1.00 97.75 90 GLU A C 1
ATOM 675 O O . GLU A 1 90 ? -0.083 12.957 10.388 1.00 97.75 90 GLU A O 1
ATOM 680 N N . ALA A 1 91 ? 0.116 10.829 9.694 1.00 97.06 91 ALA A N 1
ATOM 681 C CA . ALA A 1 91 ? -1.170 10.744 9.005 1.00 97.06 91 ALA A CA 1
ATOM 682 C C . ALA A 1 91 ? -2.386 10.564 9.940 1.00 97.06 91 ALA A C 1
ATOM 684 O O . ALA A 1 91 ? -3.522 10.565 9.466 1.00 97.06 91 ALA A O 1
ATOM 685 N N . GLY A 1 92 ? -2.178 10.384 11.250 1.00 95.88 92 GLY A N 1
ATOM 686 C CA . GLY A 1 92 ? -3.253 10.166 12.223 1.00 95.88 92 GLY A CA 1
ATOM 687 C C . GLY A 1 92 ? -3.928 8.791 12.129 1.00 95.88 92 GLY A C 1
ATOM 688 O O . GLY A 1 92 ? -5.081 8.646 12.529 1.00 95.88 92 GLY A O 1
ATOM 689 N N . LEU A 1 93 ? -3.239 7.780 11.591 1.00 96.69 93 LEU A N 1
ATOM 690 C CA . LEU A 1 93 ? -3.777 6.431 11.419 1.00 96.69 93 LEU A CA 1
ATOM 691 C C . LEU A 1 93 ? -3.481 5.551 12.643 1.00 96.69 93 LEU A C 1
ATOM 693 O O . LEU A 1 93 ? -2.332 5.398 13.073 1.00 96.69 93 LEU A O 1
ATOM 697 N N . CYS A 1 94 ? -4.531 4.926 13.178 1.00 97.06 94 CYS A N 1
ATOM 698 C CA . CYS A 1 94 ? -4.445 4.064 14.356 1.00 97.06 94 CYS A CA 1
ATOM 699 C C . CYS A 1 94 ? -3.710 2.753 14.064 1.00 97.06 94 CYS A C 1
ATOM 701 O O . CYS A 1 94 ? -3.961 2.100 13.047 1.00 97.06 94 CYS A O 1
ATOM 703 N N . LEU A 1 95 ? -2.872 2.322 15.004 1.00 97.31 95 LEU A N 1
ATOM 704 C CA . LEU A 1 95 ? -2.244 1.009 15.068 1.00 97.31 95 LEU A CA 1
ATOM 705 C C . LEU A 1 95 ? -2.889 0.191 16.193 1.00 97.31 95 LEU A C 1
ATOM 707 O O . LEU A 1 95 ? -2.809 0.543 17.371 1.00 97.31 95 LEU A O 1
ATOM 711 N N . TYR A 1 96 ? -3.518 -0.927 15.833 1.00 96.88 96 TYR A N 1
ATOM 712 C CA . TYR A 1 96 ? -4.134 -1.824 16.810 1.00 96.88 96 TYR A CA 1
ATOM 713 C C . TYR A 1 96 ? -3.094 -2.404 17.782 1.00 96.88 96 TYR A C 1
ATOM 715 O O . TYR A 1 96 ? -2.019 -2.835 17.367 1.00 96.88 96 TYR A O 1
ATOM 723 N N . GLY A 1 97 ? -3.435 -2.441 19.069 1.00 97.00 97 GLY A N 1
ATOM 724 C CA . GLY A 1 97 ? -2.557 -2.837 20.171 1.00 97.00 97 GLY A CA 1
ATOM 725 C C . GLY A 1 97 ? -1.714 -1.692 20.743 1.00 97.00 97 GLY A C 1
ATOM 726 O O . GLY A 1 97 ? -1.203 -1.835 21.852 1.00 97.00 97 GLY A O 1
ATOM 727 N N . ASN A 1 98 ? -1.609 -0.565 20.029 1.00 95.88 98 ASN A N 1
ATOM 728 C CA . ASN A 1 98 ? -0.931 0.643 20.500 1.00 95.88 98 ASN A CA 1
ATOM 729 C C . ASN A 1 98 ? -1.928 1.776 20.766 1.00 95.88 98 ASN A C 1
ATOM 731 O O . ASN A 1 98 ? -1.967 2.293 21.878 1.00 95.88 98 ASN A O 1
ATOM 735 N N . ASP A 1 99 ? -2.719 2.149 19.757 1.00 96.81 99 ASP A N 1
ATOM 736 C CA . ASP A 1 99 ? -3.643 3.291 19.840 1.00 96.81 99 ASP A CA 1
ATOM 737 C C . ASP A 1 99 ? -5.089 2.859 20.090 1.00 96.81 99 ASP A C 1
ATOM 739 O O . ASP A 1 99 ? -5.872 3.612 20.658 1.00 96.81 99 ASP A O 1
ATOM 743 N N . ILE A 1 100 ? -5.447 1.656 19.634 1.00 97.56 100 ILE A N 1
ATOM 744 C CA . ILE A 1 100 ? -6.788 1.085 19.776 1.00 97.56 100 ILE A CA 1
ATOM 745 C C . ILE A 1 100 ? -6.706 -0.388 20.154 1.00 97.56 100 ILE A C 1
ATOM 747 O O . ILE A 1 100 ? -5.797 -1.108 19.737 1.00 97.56 100 ILE A O 1
ATOM 751 N N . ASP A 1 101 ? -7.695 -0.852 20.900 1.00 97.44 101 ASP A N 1
ATOM 752 C CA . ASP A 1 101 ? -7.883 -2.248 21.276 1.00 97.44 101 ASP A CA 1
ATOM 753 C C . ASP A 1 101 ? -9.371 -2.528 21.554 1.00 97.44 101 ASP A C 1
ATOM 755 O O . ASP A 1 101 ? -10.232 -1.682 21.321 1.00 97.44 101 ASP A O 1
ATOM 759 N N . THR A 1 102 ? -9.700 -3.715 22.070 1.00 96.94 102 THR A N 1
ATOM 760 C CA . THR A 1 102 ? -11.086 -4.064 22.434 1.00 96.94 102 THR A CA 1
ATOM 761 C C . THR A 1 102 ? -11.667 -3.240 23.589 1.00 96.94 102 THR A C 1
ATOM 763 O O . THR A 1 102 ? -12.866 -3.333 23.840 1.00 96.94 102 THR A O 1
ATOM 766 N N . GLY A 1 103 ? -10.839 -2.509 24.339 1.00 97.81 103 GLY A N 1
ATOM 767 C CA . GLY A 1 103 ? -11.263 -1.614 25.416 1.00 97.81 103 GLY A CA 1
ATOM 768 C C . GLY A 1 103 ? -11.491 -0.174 24.956 1.00 97.81 103 GLY A C 1
ATOM 769 O O . GLY A 1 103 ? -12.089 0.597 25.699 1.00 97.81 103 GLY A O 1
ATOM 770 N N . THR A 1 104 ? -11.053 0.171 23.745 1.00 97.31 104 THR A N 1
ATOM 771 C CA . THR A 1 104 ? -11.163 1.511 23.169 1.00 97.31 104 THR A CA 1
ATOM 772 C C . THR A 1 104 ? -12.386 1.584 22.263 1.00 97.31 104 THR A C 1
ATOM 774 O O . THR A 1 104 ? -12.504 0.839 21.288 1.00 97.31 104 THR A O 1
ATOM 777 N N . THR A 1 105 ? -13.322 2.479 22.561 1.00 97.06 105 THR A N 1
ATOM 778 C CA . THR A 1 105 ? -14.485 2.686 21.692 1.00 97.06 105 THR A CA 1
ATOM 779 C C . THR A 1 105 ? -14.094 3.465 20.429 1.00 97.06 105 THR A C 1
ATOM 781 O O . THR A 1 105 ? -13.171 4.280 20.468 1.00 97.06 105 THR A O 1
ATOM 784 N N . PRO A 1 106 ? -14.812 3.302 19.300 1.00 96.00 106 PRO A N 1
ATOM 785 C CA . PRO A 1 106 ? -14.523 4.083 18.096 1.00 96.00 106 PRO A CA 1
ATOM 786 C C . PRO A 1 106 ? -14.610 5.601 18.310 1.00 96.00 106 PRO A C 1
ATOM 788 O O . PRO A 1 106 ? -13.879 6.339 17.666 1.00 96.00 106 PRO A O 1
ATOM 791 N N . VAL A 1 107 ? -15.464 6.067 19.230 1.00 96.19 107 VAL A N 1
ATOM 792 C CA . VAL A 1 107 ? -15.580 7.493 19.590 1.00 96.19 107 VAL A CA 1
ATOM 793 C C . VAL A 1 107 ? -14.311 7.986 20.293 1.00 96.19 107 VAL A C 1
ATOM 795 O O . VAL A 1 107 ? -13.774 9.028 19.939 1.00 96.19 107 VAL A O 1
ATOM 798 N N . GLU A 1 108 ? -13.778 7.224 21.253 1.00 96.75 108 GLU A N 1
ATOM 799 C CA . GLU A 1 108 ? -12.511 7.567 21.924 1.00 96.75 108 GLU A CA 1
ATOM 800 C C . GLU A 1 108 ? -11.325 7.595 20.950 1.00 96.75 108 GLU A C 1
ATOM 802 O O . GLU A 1 108 ? -10.387 8.366 21.146 1.00 96.75 108 GLU A O 1
ATOM 807 N N . ALA A 1 109 ? -11.391 6.793 19.886 1.00 95.81 109 ALA A N 1
ATOM 808 C CA . ALA A 1 109 ? -10.382 6.723 18.835 1.00 95.81 109 ALA A CA 1
ATOM 809 C C . ALA A 1 109 ? -10.571 7.744 17.692 1.00 95.81 109 ALA A C 1
ATOM 811 O O . ALA A 1 109 ? -9.792 7.716 16.742 1.00 95.81 109 ALA A O 1
ATOM 812 N N . ALA A 1 110 ? -11.587 8.618 17.744 1.00 95.31 110 ALA A N 1
ATOM 813 C CA . ALA A 1 110 ? -11.959 9.526 16.647 1.00 95.31 110 ALA A CA 1
ATOM 814 C C . ALA A 1 110 ? -12.260 8.805 15.306 1.00 95.31 110 ALA A C 1
ATOM 816 O O . ALA A 1 110 ? -11.927 9.278 14.214 1.00 95.31 110 ALA A O 1
ATOM 817 N N . LEU A 1 111 ? -12.878 7.623 15.390 1.00 96.19 111 LEU A N 1
ATOM 818 C CA . LEU A 1 111 ? -13.261 6.754 14.271 1.00 96.19 111 LEU A CA 1
ATOM 819 C C . LEU A 1 111 ? -14.786 6.688 14.069 1.00 96.19 111 LEU A C 1
ATOM 821 O O . LEU A 1 111 ? -15.293 5.723 13.496 1.00 96.19 111 LEU A O 1
ATOM 825 N N . GLU A 1 112 ? -15.551 7.691 14.513 1.00 95.94 112 GLU A N 1
ATOM 826 C CA . GLU A 1 112 ? -17.019 7.701 14.374 1.00 95.94 112 GLU A CA 1
ATOM 827 C C . GLU A 1 112 ? -17.467 7.606 12.914 1.00 95.94 112 GLU A C 1
ATOM 829 O O . GLU A 1 112 ? -18.503 7.018 12.612 1.00 95.94 112 GLU A O 1
ATOM 834 N N . TRP A 1 113 ? -16.654 8.141 12.003 1.00 93.44 113 TRP A N 1
ATOM 835 C CA . TRP A 1 113 ? -16.878 8.107 10.560 1.00 93.44 113 TRP A CA 1
ATOM 836 C C . TRP A 1 113 ? -16.900 6.687 9.967 1.00 93.44 113 TRP A C 1
ATOM 838 O O . TRP A 1 113 ? -17.418 6.505 8.867 1.00 93.44 113 TRP A O 1
ATOM 848 N N . ALA A 1 114 ? -16.346 5.690 10.666 1.00 93.06 114 ALA A N 1
ATOM 849 C CA . ALA A 1 114 ? -16.262 4.306 10.202 1.00 93.06 114 ALA A CA 1
ATOM 850 C C . ALA A 1 114 ? -17.455 3.429 10.640 1.00 93.06 114 ALA A C 1
ATOM 852 O O . ALA A 1 114 ? -17.537 2.267 10.240 1.00 93.06 114 ALA A O 1
ATOM 853 N N . ILE A 1 115 ? -18.378 3.953 11.456 1.00 91.81 115 ILE A N 1
ATOM 854 C CA . ILE A 1 115 ? -19.597 3.248 11.882 1.00 91.81 115 ILE A CA 1
ATOM 855 C C . ILE A 1 115 ? -20.713 3.513 10.858 1.00 91.81 115 ILE A C 1
ATOM 857 O O . ILE A 1 115 ? -20.970 4.668 10.519 1.00 91.81 115 ILE A O 1
ATOM 861 N N . GLN A 1 116 ? -21.387 2.455 10.387 1.00 78.69 116 GLN A N 1
ATOM 862 C CA . GLN A 1 116 ? -22.537 2.532 9.469 1.00 78.69 116 GLN A CA 1
ATOM 863 C C . GLN A 1 116 ? -23.832 2.034 10.107 1.00 78.69 116 GLN A C 1
ATOM 865 O O . GLN A 1 116 ? -23.763 1.069 10.902 1.00 78.69 116 GLN A O 1
#

pLDDT: mean 96.85, std 2.57, range [78.69, 98.69]